Protein AF-A0A2D4JSM1-F1 (afdb_monomer)

InterPro domains:
  IPR006077 Vinculin/alpha-catenin [PF01044] (28-131)
  IPR017997 Vinculin [PTHR46180] (31-131)
  IPR036723 Alpha-catenin/vinculin-like superfamily [SSF47220] (31-131)

Foldseek 3Di:
DVLVVLLVVLLVCLVVDPLAPPVDVPLVVSVVNLVVSLVPDPDPLLVPQSVVLNVLLVVLSVLNNVLNVVCVVPVPDPVSVVSNVSSVVSSVVSSVSNVVSVVVVVVVVVVVVVVVVVVVVVVVVVPPDDD

Solvent-accessible surface area (backbone atoms only — not comparable to full-atom values): 7124 Å² total; per-residue (Å²): 117,70,66,60,58,53,48,52,50,39,55,66,49,60,75,63,71,67,53,76,58,97,76,50,63,63,57,53,50,42,52,48,56,50,53,52,46,46,72,69,52,85,54,66,64,48,47,63,58,41,56,61,21,50,52,38,28,53,56,12,40,52,30,34,41,50,15,51,55,42,37,72,76,36,81,79,46,63,69,27,52,53,30,38,52,53,11,55,53,28,35,56,51,16,50,48,48,41,52,49,48,50,50,54,52,54,51,53,53,52,52,52,54,54,51,52,51,53,56,51,53,61,54,57,74,69,61,88,70,90,129

Nearest PDB structures (foldseek):
  3zdl-assembly1_A  TM=9.771E-01  e=2.021E-09  Gallus gallus
  5y04-assembly1_A  TM=9.185E-01  e=4.020E-10  Mus musculus
  2gdc-assembly1_A  TM=9.795E-01  e=2.389E-09  Gallus gallus
  4ehp-assembly1_A  TM=9.132E-01  e=7.843E-10  Homo sapiens
  4e17-assembly1_A  TM=8.350E-01  e=1.447E-09  Gallus gallus

pLDDT: mean 75.31, std 18.37, range [34.16, 96.12]

Organism: NCBI:txid129467

Mean predicted aligned error: 10.37 Å

Structure (mmCIF, N/CA/C/O backbone):
data_AF-A0A2D4JSM1-F1
#
_entry.id   AF-A0A2D4JSM1-F1
#
loop_
_atom_site.group_PDB
_atom_site.id
_atom_site.type_symbol
_atom_site.label_atom_id
_atom_site.label_alt_id
_atom_site.label_comp_id
_atom_site.label_asym_id
_atom_site.label_entity_id
_atom_site.label_seq_id
_atom_site.pdbx_PDB_ins_code
_atom_site.Cartn_x
_atom_site.Cartn_y
_atom_site.Cartn_z
_atom_site.occupancy
_atom_site.B_iso_or_equiv
_atom_site.auth_seq_id
_atom_site.auth_comp_id
_atom_site.auth_asym_id
_atom_site.auth_atom_id
_atom_site.pdbx_PDB_model_num
ATOM 1 N N . THR A 1 1 ? -16.494 -11.659 7.382 1.00 42.12 1 THR A N 1
ATOM 2 C CA . THR A 1 1 ? -15.435 -12.692 7.491 1.00 42.12 1 THR A CA 1
ATOM 3 C C . THR A 1 1 ? -14.765 -13.015 6.158 1.00 42.12 1 THR A C 1
ATOM 5 O O . THR A 1 1 ? -13.553 -13.169 6.155 1.00 42.12 1 THR A O 1
ATOM 8 N N . TRP A 1 2 ? -15.475 -13.026 5.020 1.00 34.16 2 TRP A N 1
ATOM 9 C CA . TRP A 1 2 ? -14.873 -13.256 3.690 1.00 34.16 2 TRP A CA 1
ATOM 10 C C . TRP A 1 2 ? -13.898 -12.160 3.209 1.00 34.16 2 TRP A C 1
ATOM 12 O O . TRP A 1 2 ? -12.879 -12.486 2.608 1.00 34.16 2 TRP A O 1
ATOM 22 N N . GLY A 1 3 ? -14.140 -10.882 3.533 1.00 41.59 3 GLY A N 1
ATOM 23 C CA . GLY A 1 3 ? -13.252 -9.778 3.130 1.00 41.59 3 GLY A CA 1
ATOM 24 C C . GLY A 1 3 ? -11.845 -9.847 3.740 1.00 41.59 3 GLY A C 1
ATOM 25 O O . GLY A 1 3 ? -10.864 -9.630 3.047 1.00 41.59 3 GLY A O 1
ATOM 26 N N . ILE A 1 4 ? -11.722 -10.249 5.009 1.00 42.94 4 ILE A N 1
ATOM 27 C CA . ILE A 1 4 ? -10.427 -10.328 5.714 1.00 42.94 4 ILE A CA 1
ATOM 28 C C . ILE A 1 4 ? -9.549 -11.444 5.122 1.00 42.94 4 ILE A C 1
ATOM 30 O O . ILE A 1 4 ? -8.350 -11.259 4.930 1.00 42.94 4 ILE A O 1
ATOM 34 N N . LEU A 1 5 ? -10.150 -12.583 4.754 1.00 41.97 5 LEU A N 1
ATOM 35 C CA . LEU A 1 5 ? -9.430 -13.696 4.128 1.00 41.97 5 LEU A CA 1
ATOM 36 C C . LEU A 1 5 ? -9.008 -13.375 2.681 1.00 41.97 5 LEU A C 1
ATOM 38 O O . LEU A 1 5 ? -7.951 -13.823 2.236 1.00 41.97 5 LEU A O 1
ATOM 42 N N . ALA A 1 6 ? -9.812 -12.590 1.956 1.00 47.53 6 ALA A N 1
ATOM 43 C CA . ALA A 1 6 ? -9.485 -12.120 0.610 1.00 47.53 6 ALA A CA 1
ATOM 44 C C . ALA A 1 6 ? -8.323 -11.114 0.626 1.00 47.53 6 ALA A C 1
ATOM 46 O O . ALA A 1 6 ? -7.406 -11.227 -0.188 1.00 47.53 6 ALA A O 1
ATOM 47 N N . ILE A 1 7 ? -8.307 -10.198 1.598 1.00 49.59 7 ILE A N 1
ATOM 48 C CA . ILE A 1 7 ? -7.256 -9.181 1.726 1.00 49.59 7 ILE A CA 1
ATOM 49 C C . ILE A 1 7 ? -5.957 -9.794 2.250 1.00 49.59 7 ILE A C 1
ATOM 51 O O . ILE A 1 7 ? -4.897 -9.535 1.688 1.00 49.59 7 ILE A O 1
ATOM 55 N N . GLY A 1 8 ? -6.029 -10.696 3.235 1.00 46.78 8 GLY A N 1
ATOM 56 C CA . GLY A 1 8 ? -4.864 -11.458 3.694 1.00 46.78 8 GLY A CA 1
ATOM 57 C C . GLY A 1 8 ? -4.241 -12.310 2.581 1.00 46.78 8 GLY A C 1
ATOM 58 O O . GLY A 1 8 ? -3.019 -12.391 2.471 1.00 46.78 8 GLY A O 1
ATOM 59 N N . ARG A 1 9 ? -5.061 -12.886 1.687 1.00 47.53 9 ARG A N 1
ATOM 60 C CA . ARG A 1 9 ? -4.569 -13.580 0.482 1.00 47.53 9 ARG A CA 1
ATOM 61 C C . ARG A 1 9 ? -3.985 -12.632 -0.561 1.00 47.53 9 ARG A C 1
ATOM 63 O O . ARG A 1 9 ? -3.013 -13.018 -1.203 1.00 47.53 9 ARG A O 1
ATOM 70 N N . ALA A 1 10 ? -4.546 -11.436 -0.735 1.00 46.59 10 ALA A N 1
ATOM 71 C CA . ALA A 1 10 ? -3.988 -10.427 -1.631 1.00 46.59 10 ALA A CA 1
ATOM 72 C C . ALA A 1 10 ? -2.612 -9.965 -1.133 1.00 46.59 10 ALA A C 1
ATOM 74 O O . ALA A 1 10 ? -1.652 -9.964 -1.888 1.00 46.59 10 ALA A O 1
ATOM 75 N N . VAL A 1 11 ? -2.491 -9.691 0.163 1.00 46.28 11 VAL A N 1
ATOM 76 C CA . VAL A 1 11 ? -1.246 -9.318 0.840 1.00 46.28 11 VAL A CA 1
ATOM 77 C C . VAL A 1 11 ? -0.163 -10.400 0.728 1.00 46.28 11 VAL A C 1
ATOM 79 O O . VAL A 1 11 ? 0.953 -10.112 0.298 1.00 46.28 11 VAL A O 1
ATOM 82 N N . LEU A 1 12 ? -0.486 -11.655 1.065 1.00 41.25 12 LEU A N 1
ATOM 83 C CA . LEU A 1 12 ? 0.470 -12.772 1.006 1.00 41.25 12 LEU A CA 1
ATOM 84 C C . LEU A 1 12 ? 0.962 -13.055 -0.417 1.00 41.25 12 LEU A C 1
ATOM 86 O O . LEU A 1 12 ? 2.035 -13.621 -0.609 1.00 41.25 12 LEU A O 1
ATOM 90 N N . ARG A 1 13 ? 0.178 -12.676 -1.427 1.00 43.75 13 ARG A N 1
ATOM 91 C CA . ARG A 1 13 ? 0.495 -12.930 -2.829 1.00 43.75 13 ARG A CA 1
ATOM 92 C C . ARG A 1 13 ? 1.116 -11.690 -3.515 1.00 43.75 13 ARG A C 1
ATOM 94 O O . ARG A 1 13 ? 1.861 -11.874 -4.473 1.00 43.75 13 ARG A O 1
ATOM 101 N N . VAL A 1 14 ? 0.996 -10.487 -2.927 1.00 44.28 14 VAL A N 1
ATOM 102 C CA . VAL A 1 14 ? 1.841 -9.306 -3.229 1.00 44.28 14 VAL A CA 1
ATOM 103 C C . VAL A 1 14 ? 3.301 -9.530 -2.824 1.00 44.28 14 VAL A C 1
ATOM 105 O O . VAL A 1 14 ? 4.170 -8.969 -3.461 1.00 44.28 14 VAL A O 1
ATOM 108 N N . GLN A 1 15 ? 3.633 -10.382 -1.849 1.00 42.84 15 GLN A N 1
ATOM 109 C CA . GLN A 1 15 ? 5.045 -10.730 -1.585 1.00 42.84 15 GLN A CA 1
ATOM 110 C C . GLN A 1 15 ? 5.688 -11.578 -2.698 1.00 42.84 15 GLN A C 1
ATOM 112 O O . GLN A 1 15 ? 6.910 -11.652 -2.785 1.00 42.84 15 GLN A O 1
ATOM 117 N N . ASN A 1 16 ? 4.883 -12.186 -3.573 1.00 40.78 16 ASN A N 1
ATOM 118 C CA . ASN A 1 16 ? 5.334 -13.083 -4.638 1.00 40.78 16 ASN A CA 1
ATOM 119 C C . ASN A 1 16 ? 5.349 -12.358 -5.997 1.00 40.78 16 ASN A C 1
ATOM 121 O O . ASN A 1 16 ? 4.790 -12.837 -6.984 1.00 40.78 16 ASN A O 1
ATOM 125 N N . VAL A 1 17 ? 5.932 -11.153 -6.007 1.00 49.31 17 VAL A N 1
ATOM 126 C CA . VAL A 1 17 ? 5.973 -10.215 -7.137 1.00 49.31 17 VAL A CA 1
ATOM 127 C C . VAL A 1 17 ? 6.695 -10.825 -8.343 1.00 49.31 17 VAL A C 1
ATOM 129 O O . VAL A 1 17 ? 7.900 -10.660 -8.527 1.00 49.31 17 VAL A O 1
ATOM 132 N N . THR A 1 18 ? 5.944 -11.483 -9.218 1.00 48.41 18 THR A N 1
ATOM 133 C CA . THR A 1 18 ? 6.288 -11.592 -10.633 1.00 48.41 18 THR A CA 1
ATOM 134 C C . THR A 1 18 ? 5.891 -10.247 -11.261 1.00 48.41 18 THR A C 1
ATOM 136 O O . THR A 1 18 ? 4.728 -9.869 -11.293 1.00 48.41 18 THR A O 1
ATOM 139 N N . CYS A 1 19 ? 6.869 -9.404 -11.591 1.00 48.47 19 CYS A N 1
ATOM 140 C CA . CYS A 1 19 ? 6.656 -8.124 -12.300 1.00 48.47 19 CYS A CA 1
ATOM 141 C C . CYS A 1 19 ? 7.378 -8.081 -13.645 1.00 48.47 19 CYS A C 1
ATOM 143 O O . CYS A 1 19 ? 7.309 -7.084 -14.357 1.00 48.47 19 CYS A O 1
ATOM 145 N N . ILE A 1 20 ? 8.135 -9.132 -13.952 1.00 49.12 20 ILE A N 1
ATOM 146 C CA . ILE A 1 20 ? 9.159 -9.113 -14.995 1.00 49.12 20 ILE A CA 1
ATOM 147 C C . ILE A 1 20 ? 8.626 -9.671 -16.318 1.00 49.12 20 ILE A C 1
ATOM 149 O O . ILE A 1 20 ? 9.132 -9.316 -17.378 1.00 49.12 20 ILE A O 1
ATOM 153 N N . ASP A 1 21 ? 7.558 -10.468 -16.276 1.00 42.31 21 ASP A N 1
ATOM 154 C CA . ASP A 1 21 ? 6.856 -10.904 -17.475 1.00 42.31 21 ASP A CA 1
ATOM 155 C C . ASP A 1 21 ? 5.776 -9.875 -17.814 1.00 42.31 21 ASP A C 1
ATOM 157 O O . ASP A 1 21 ? 4.762 -9.771 -17.132 1.00 42.31 21 ASP A O 1
ATOM 161 N N . GLY A 1 22 ? 5.954 -9.116 -18.898 1.00 42.31 22 GLY A N 1
ATOM 162 C CA . GLY A 1 22 ? 5.004 -8.1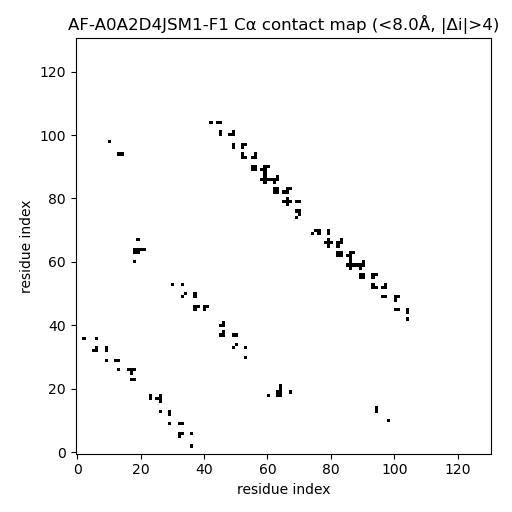04 -19.398 1.00 42.31 22 GLY A CA 1
ATOM 163 C C . GLY A 1 22 ? 3.609 -8.624 -19.804 1.00 42.31 22 GLY A C 1
ATOM 164 O O . GLY A 1 22 ? 2.887 -7.940 -20.521 1.00 42.31 22 GLY A O 1
ATOM 165 N N . ASN A 1 23 ? 3.229 -9.827 -19.366 1.00 41.41 23 ASN A N 1
ATOM 166 C CA . ASN A 1 23 ? 1.927 -10.469 -19.540 1.00 41.41 23 ASN A CA 1
ATOM 167 C C . ASN A 1 23 ? 1.213 -10.704 -18.189 1.00 41.41 23 ASN A C 1
ATOM 169 O O . ASN A 1 23 ? 0.282 -11.512 -18.105 1.00 41.41 23 ASN A O 1
ATOM 173 N N . ASP A 1 24 ? 1.677 -10.063 -17.108 1.00 47.84 24 ASP A N 1
ATOM 174 C CA . ASP A 1 24 ? 1.323 -10.471 -15.751 1.00 47.84 24 ASP A CA 1
ATOM 175 C C . ASP A 1 24 ? -0.107 -10.093 -15.335 1.00 47.84 24 ASP A C 1
ATOM 177 O O . ASP A 1 24 ? -0.395 -9.066 -14.712 1.00 47.84 24 ASP A O 1
ATOM 181 N N . LYS A 1 25 ? -1.038 -10.998 -15.640 1.00 42.88 25 LYS A N 1
ATOM 182 C CA . LYS A 1 25 ? -2.407 -10.985 -15.115 1.00 42.88 25 LYS A CA 1
ATOM 183 C C . LYS A 1 25 ? -2.433 -10.989 -13.576 1.00 42.88 25 LYS A C 1
ATOM 185 O O . LYS A 1 25 ? -3.448 -10.609 -13.000 1.00 42.88 25 LYS A O 1
ATOM 190 N N . ASN A 1 26 ? -1.353 -11.384 -12.891 1.00 41.44 26 ASN A N 1
ATOM 191 C CA . ASN A 1 26 ? -1.309 -11.508 -11.433 1.00 41.44 26 ASN A CA 1
ATOM 192 C C . ASN A 1 26 ? -1.106 -10.160 -10.713 1.00 41.44 26 ASN A C 1
ATOM 194 O O . ASN A 1 26 ? -1.721 -9.932 -9.671 1.00 41.44 26 ASN A O 1
ATOM 198 N N . ALA A 1 27 ? -0.323 -9.229 -11.272 1.00 47.31 27 ALA A N 1
ATOM 199 C CA . ALA A 1 27 ? -0.236 -7.856 -10.748 1.00 47.31 27 ALA A CA 1
ATOM 200 C C . ALA A 1 27 ? -1.591 -7.131 -10.873 1.00 47.31 27 ALA A C 1
ATOM 202 O O . ALA A 1 27 ? -2.056 -6.475 -9.938 1.00 47.31 27 ALA A O 1
ATOM 203 N N . SER A 1 28 ? -2.279 -7.351 -12.000 1.00 49.62 28 SER A N 1
ATOM 204 C CA . SER A 1 28 ? -3.657 -6.901 -12.223 1.00 49.62 28 SER A CA 1
ATOM 205 C C . SER A 1 28 ? -4.635 -7.503 -11.205 1.00 49.62 28 SER A C 1
ATOM 207 O O . SER A 1 28 ? -5.442 -6.766 -10.641 1.00 49.62 28 SER A O 1
ATOM 209 N N . LEU A 1 29 ? -4.530 -8.802 -10.903 1.00 44.72 29 LEU A N 1
ATOM 210 C CA . LEU A 1 29 ? -5.408 -9.486 -9.946 1.00 44.72 29 LEU A CA 1
ATOM 211 C C . LEU A 1 29 ? -5.285 -8.935 -8.514 1.00 44.72 29 LEU A C 1
ATOM 213 O O . LEU A 1 29 ? -6.299 -8.780 -7.840 1.00 44.72 29 LEU A O 1
ATOM 21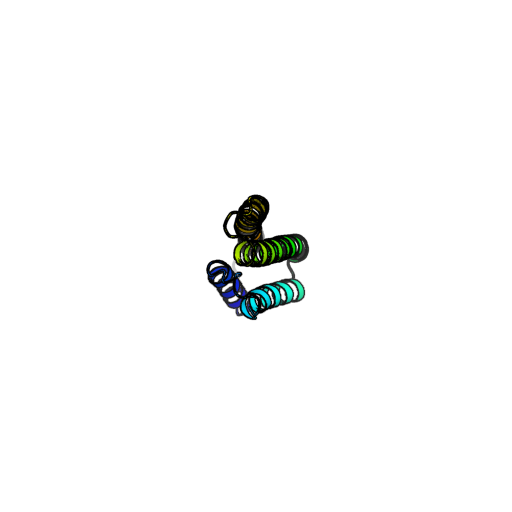7 N N . HIS A 1 30 ? -4.085 -8.590 -8.040 1.00 54.28 30 HIS A N 1
ATOM 218 C CA . HIS A 1 30 ? -3.918 -8.006 -6.698 1.00 54.28 30 HIS A CA 1
ATOM 219 C C . HIS A 1 30 ? -4.501 -6.607 -6.586 1.00 54.28 30 HIS A C 1
ATOM 221 O O . HIS A 1 30 ? -5.182 -6.284 -5.612 1.00 54.28 30 HIS A O 1
ATOM 227 N N . MET A 1 31 ? -4.257 -5.787 -7.603 1.00 58.53 31 MET A N 1
ATOM 228 C CA . MET A 1 31 ? -4.805 -4.443 -7.658 1.00 58.53 31 MET A CA 1
ATOM 229 C C . MET A 1 31 ? -6.331 -4.470 -7.809 1.00 58.53 31 MET A C 1
ATOM 231 O O . MET A 1 31 ? -7.011 -3.616 -7.246 1.00 58.53 31 MET A O 1
ATOM 235 N N . GLN A 1 32 ? -6.879 -5.471 -8.500 1.00 60.44 32 GLN A N 1
ATOM 236 C CA . GLN A 1 32 ? -8.318 -5.717 -8.584 1.00 60.44 32 GLN A CA 1
ATOM 237 C C . GLN A 1 32 ? -8.914 -6.009 -7.198 1.00 60.44 32 GLN A C 1
ATOM 239 O O . GLN A 1 32 ? -9.837 -5.315 -6.780 1.00 60.44 32 GLN A O 1
ATOM 244 N N . VAL A 1 33 ? -8.341 -6.957 -6.444 1.00 61.94 33 VAL A N 1
ATOM 245 C CA . VAL A 1 33 ? -8.813 -7.294 -5.083 1.00 61.94 33 VAL A CA 1
ATOM 246 C C . VAL A 1 33 ? -8.670 -6.100 -4.131 1.00 61.94 33 VAL A C 1
ATOM 248 O O . VAL A 1 33 ? -9.534 -5.843 -3.290 1.00 61.94 33 VAL A O 1
ATOM 251 N N . GLY A 1 34 ? -7.606 -5.318 -4.298 1.00 64.06 34 GLY A N 1
ATOM 252 C CA . GLY A 1 34 ? -7.412 -4.050 -3.610 1.00 64.06 34 GLY A CA 1
ATOM 253 C C . GLY A 1 34 ? -8.494 -3.010 -3.907 1.00 64.06 34 GLY A C 1
ATOM 254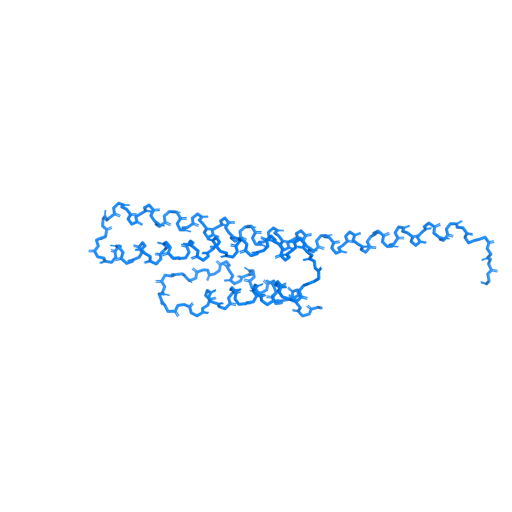 O O . GLY A 1 34 ? -9.079 -2.426 -2.994 1.00 64.06 34 GLY A O 1
ATOM 255 N N . LYS A 1 35 ? -8.820 -2.814 -5.188 1.00 66.44 35 LYS A N 1
ATOM 256 C CA . LYS A 1 35 ? -9.885 -1.904 -5.636 1.00 66.44 35 LYS A CA 1
ATOM 257 C C . LYS A 1 35 ? -11.263 -2.357 -5.143 1.00 66.44 35 LYS A C 1
ATOM 259 O O . LYS A 1 35 ? -12.039 -1.523 -4.679 1.00 66.44 35 LYS A O 1
ATOM 264 N N . GLU A 1 36 ? -11.547 -3.657 -5.158 1.00 69.25 36 GLU A N 1
ATOM 265 C CA . GLU A 1 36 ? -12.785 -4.230 -4.605 1.00 69.25 36 GLU A CA 1
ATOM 266 C C . GLU A 1 36 ? -12.894 -4.004 -3.089 1.00 69.25 36 GLU A C 1
ATOM 268 O O . GLU A 1 36 ? -13.967 -3.680 -2.573 1.00 69.25 36 GLU A O 1
ATOM 273 N N . THR A 1 37 ? -11.772 -4.090 -2.370 1.00 69.06 37 THR A N 1
ATOM 274 C CA . THR A 1 37 ? -11.703 -3.819 -0.925 1.00 69.06 37 THR A CA 1
ATOM 275 C C . THR A 1 37 ? -12.036 -2.362 -0.609 1.00 69.06 37 THR A C 1
ATOM 277 O O . THR A 1 37 ? -12.815 -2.086 0.303 1.00 69.06 37 THR A O 1
ATOM 280 N N . VAL A 1 38 ? -11.510 -1.418 -1.394 1.00 70.12 38 VAL A N 1
ATOM 281 C CA . VAL A 1 38 ? -11.812 0.015 -1.237 1.00 70.12 38 VAL A CA 1
ATOM 282 C C . VAL A 1 38 ? -13.290 0.308 -1.517 1.00 70.12 38 VAL A C 1
ATOM 284 O O . VAL A 1 38 ? -13.896 1.142 -0.844 1.00 70.12 38 VAL A O 1
ATOM 287 N N . GLN A 1 39 ? -13.902 -0.383 -2.479 1.00 71.75 39 GLN A N 1
ATOM 288 C CA . GLN A 1 39 ? -15.318 -0.180 -2.796 1.00 71.75 39 GLN A CA 1
ATOM 289 C C . GLN A 1 39 ? -16.252 -0.751 -1.724 1.00 71.75 39 GLN A C 1
ATOM 291 O O . GLN A 1 39 ? -17.280 -0.140 -1.430 1.00 71.75 39 GLN A O 1
ATOM 296 N N . THR A 1 40 ? -15.884 -1.881 -1.122 1.00 75.44 40 THR A N 1
ATOM 297 C CA . THR A 1 40 ? -16.747 -2.621 -0.185 1.00 75.44 40 THR A CA 1
ATOM 298 C C . THR A 1 40 ? -16.546 -2.251 1.284 1.00 75.44 40 THR A C 1
ATOM 300 O O . THR A 1 40 ? -17.438 -2.497 2.091 1.00 75.44 40 THR A O 1
ATOM 303 N N . THR A 1 41 ? -15.407 -1.661 1.659 1.00 77.25 41 THR A N 1
ATOM 304 C CA . THR A 1 41 ? -15.146 -1.278 3.055 1.00 77.25 41 THR A CA 1
ATOM 305 C C . THR A 1 41 ? -16.012 -0.097 3.513 1.00 77.25 41 THR A C 1
ATOM 307 O O . THR A 1 41 ? -16.382 0.768 2.724 1.00 77.25 41 THR A O 1
ATOM 310 N N . GLU A 1 42 ? -16.314 -0.022 4.807 1.00 79.94 42 GLU A N 1
ATOM 311 C CA . GLU A 1 42 ? -16.961 1.138 5.443 1.00 79.94 42 GLU A CA 1
ATOM 312 C C . GLU A 1 42 ? -15.944 2.068 6.130 1.00 79.94 42 GLU A C 1
ATOM 314 O O . GLU A 1 42 ? -16.271 3.204 6.484 1.00 79.94 42 GLU A O 1
ATOM 319 N N . ASP A 1 43 ? -14.699 1.604 6.301 1.00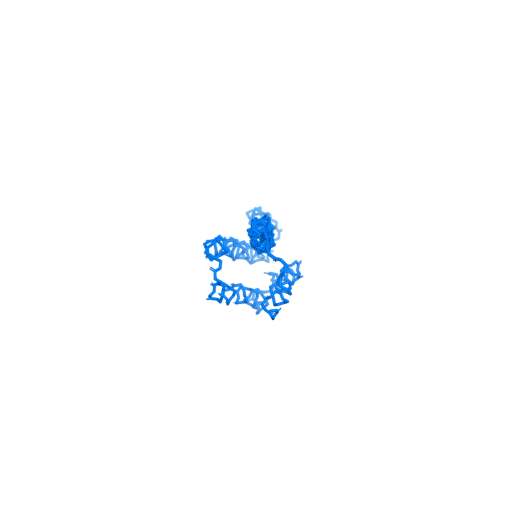 84.62 43 ASP A N 1
ATOM 320 C CA . ASP A 1 43 ? -13.612 2.378 6.903 1.00 84.62 43 ASP A CA 1
ATOM 321 C C . ASP A 1 43 ? -13.139 3.471 5.931 1.00 84.62 43 ASP A C 1
ATOM 323 O O . ASP A 1 43 ? -12.499 3.199 4.913 1.00 84.62 43 ASP A O 1
ATOM 327 N N . GLN A 1 44 ? -13.458 4.723 6.263 1.00 87.69 44 GLN A N 1
ATOM 328 C CA . GLN A 1 44 ? -13.128 5.894 5.448 1.00 87.69 44 GLN A CA 1
ATOM 329 C C . GLN A 1 44 ? -11.620 6.157 5.362 1.00 87.69 44 GLN A C 1
ATOM 331 O O . GLN A 1 44 ? -11.152 6.659 4.340 1.00 87.69 44 GLN A O 1
ATOM 336 N N . ILE A 1 45 ? -10.855 5.801 6.400 1.00 88.19 45 ILE A N 1
ATOM 337 C CA . ILE A 1 45 ? -9.393 5.943 6.404 1.00 88.19 45 ILE A CA 1
ATOM 338 C C . ILE A 1 45 ? -8.811 4.939 5.412 1.00 88.19 45 ILE A C 1
ATOM 340 O O . ILE A 1 45 ? -8.045 5.315 4.527 1.00 88.19 45 ILE A O 1
ATOM 344 N N . LEU A 1 46 ? -9.279 3.688 5.472 1.00 85.19 46 LEU A N 1
ATOM 345 C CA . LEU A 1 46 ? -8.875 2.650 4.524 1.00 85.19 46 LEU A CA 1
ATOM 346 C C . LEU A 1 46 ? -9.209 3.040 3.073 1.00 85.19 46 LEU A C 1
ATOM 348 O O . LEU A 1 46 ? -8.374 2.857 2.189 1.00 85.19 46 LEU A O 1
ATOM 352 N N . LYS A 1 47 ? -10.389 3.629 2.813 1.00 85.50 47 LYS A N 1
ATOM 353 C CA . LYS A 1 47 ? -10.749 4.105 1.461 1.00 85.50 47 LYS A CA 1
ATOM 354 C C . LYS A 1 47 ? -9.830 5.196 0.931 1.00 85.50 47 LYS A C 1
ATOM 356 O O . LYS A 1 47 ? -9.631 5.274 -0.278 1.00 85.50 47 LYS A O 1
ATOM 361 N N . ARG A 1 48 ? -9.326 6.057 1.813 1.00 87.94 48 ARG A N 1
ATOM 362 C CA . ARG A 1 48 ? -8.481 7.194 1.447 1.00 87.94 48 ARG A CA 1
ATOM 363 C C . ARG A 1 48 ? -7.024 6.782 1.246 1.00 87.94 48 ARG A C 1
ATOM 365 O O . ARG A 1 48 ? -6.405 7.228 0.285 1.00 87.94 48 ARG A O 1
ATOM 372 N N . ASP A 1 49 ? -6.499 5.940 2.131 1.00 86.19 49 ASP A N 1
ATOM 373 C CA . ASP A 1 49 ? -5.054 5.698 2.246 1.00 86.19 49 ASP A CA 1
ATOM 374 C C . ASP A 1 49 ? -4.573 4.505 1.414 1.00 86.19 49 ASP A C 1
ATOM 376 O O . ASP A 1 49 ? -3.424 4.462 0.975 1.00 86.19 49 ASP A O 1
ATOM 380 N N . MET A 1 50 ? -5.469 3.567 1.103 1.00 83.31 50 MET A N 1
ATOM 381 C CA . MET A 1 50 ? -5.130 2.394 0.302 1.00 83.31 50 MET A CA 1
ATOM 382 C C . MET A 1 50 ? -4.895 2.700 -1.201 1.00 83.31 50 MET A C 1
ATOM 384 O O . MET A 1 50 ? -3.947 2.151 -1.768 1.00 83.31 50 MET A O 1
ATOM 388 N N . PRO A 1 51 ? -5.668 3.578 -1.887 1.00 85.50 51 PRO A N 1
ATOM 389 C CA . PRO A 1 51 ? -5.450 3.875 -3.310 1.00 85.50 51 PRO A CA 1
ATOM 390 C C . PRO A 1 51 ? -4.068 4.456 -3.664 1.00 85.50 51 PRO A C 1
ATOM 392 O O . PRO A 1 51 ? -3.467 3.970 -4.626 1.00 85.50 51 PRO A O 1
ATOM 395 N N . PRO A 1 52 ? -3.511 5.437 -2.921 1.00 87.50 52 PRO A N 1
ATOM 396 C CA . PRO A 1 52 ? -2.158 5.937 -3.172 1.00 87.50 52 PRO A CA 1
ATOM 397 C C . PRO A 1 52 ? -1.085 4.844 -3.109 1.00 87.50 52 PRO A C 1
ATOM 399 O O . PRO A 1 52 ? -0.152 4.845 -3.916 1.00 87.50 52 PRO A O 1
ATOM 402 N N . ALA A 1 53 ? -1.233 3.883 -2.193 1.00 85.06 53 ALA A N 1
ATOM 403 C CA . ALA A 1 53 ? -0.301 2.772 -2.053 1.00 85.06 53 ALA A CA 1
ATOM 404 C C . ALA A 1 53 ? -0.357 1.821 -3.266 1.00 85.06 53 ALA A C 1
ATOM 406 O O . ALA A 1 53 ? 0.690 1.403 -3.761 1.00 85.06 53 ALA A O 1
ATOM 407 N N . PHE A 1 54 ? -1.545 1.569 -3.838 1.00 79.31 54 PHE A N 1
ATOM 408 C CA . PHE A 1 54 ? -1.665 0.820 -5.100 1.00 79.31 54 PHE A CA 1
ATOM 409 C C . PHE A 1 54 ? -0.993 1.528 -6.276 1.00 79.31 54 PHE A C 1
ATOM 411 O O . PHE A 1 54 ? -0.226 0.899 -7.002 1.00 79.31 54 PHE A O 1
ATOM 418 N N . ILE A 1 55 ? -1.231 2.833 -6.437 1.00 84.81 55 ILE A N 1
ATOM 419 C CA . ILE A 1 55 ? -0.627 3.628 -7.520 1.00 84.81 55 ILE A CA 1
ATOM 420 C C . ILE A 1 55 ? 0.903 3.581 -7.428 1.00 84.81 55 ILE A C 1
ATOM 422 O O . ILE A 1 55 ? 1.601 3.476 -8.436 1.00 84.81 55 ILE A O 1
ATOM 426 N N . LYS A 1 56 ? 1.447 3.624 -6.209 1.00 86.31 56 LYS A N 1
ATOM 427 C CA . LYS A 1 56 ? 2.890 3.533 -5.969 1.00 86.31 56 LYS A CA 1
ATOM 428 C C . LYS A 1 56 ? 3.470 2.189 -6.415 1.00 86.31 56 LYS A C 1
ATOM 430 O O . LYS A 1 56 ? 4.511 2.180 -7.070 1.00 86.31 56 LYS A O 1
ATOM 435 N N . VAL A 1 57 ? 2.788 1.081 -6.113 1.00 82.62 57 VAL A N 1
ATOM 436 C CA . VAL A 1 57 ? 3.177 -0.260 -6.584 1.00 82.62 57 VAL A CA 1
ATOM 437 C C . VAL A 1 57 ? 3.076 -0.347 -8.112 1.00 82.62 57 VAL A C 1
ATOM 439 O O . VAL A 1 57 ? 4.017 -0.802 -8.748 1.00 82.62 57 VAL A O 1
ATOM 442 N N . GLU A 1 58 ? 2.004 0.159 -8.725 1.00 80.88 58 GLU A N 1
ATOM 443 C CA . GLU A 1 58 ? 1.805 0.141 -10.186 1.00 80.88 58 GLU A CA 1
ATOM 444 C C . GLU A 1 58 ? 2.884 0.934 -10.945 1.00 80.88 58 GLU A C 1
ATOM 446 O O . GLU A 1 58 ? 3.478 0.450 -11.918 1.00 80.88 58 GLU A O 1
ATOM 451 N N . ASN A 1 59 ? 3.205 2.133 -10.458 1.00 86.12 59 ASN A N 1
ATOM 452 C CA . ASN A 1 59 ? 4.285 2.949 -11.010 1.00 86.12 59 ASN A CA 1
ATOM 453 C C . ASN A 1 59 ? 5.638 2.236 -10.890 1.00 86.12 59 ASN A C 1
ATOM 455 O O . ASN A 1 59 ? 6.461 2.288 -11.806 1.00 86.12 59 ASN A O 1
ATOM 459 N N . ALA A 1 60 ? 5.867 1.545 -9.774 1.00 86.12 60 ALA A N 1
ATOM 460 C CA . ALA A 1 60 ? 7.079 0.777 -9.550 1.00 86.12 60 ALA A CA 1
ATOM 461 C C . ALA A 1 60 ? 7.175 -0.448 -10.478 1.00 86.12 60 ALA A C 1
ATOM 463 O O . ALA A 1 60 ? 8.235 -0.672 -11.064 1.00 86.12 60 ALA A O 1
ATOM 464 N N . CYS A 1 61 ? 6.071 -1.172 -10.704 1.00 82.56 61 CYS A N 1
ATOM 465 C CA . CYS A 1 61 ? 5.994 -2.245 -11.703 1.00 82.56 61 CYS A CA 1
ATOM 466 C C . CYS A 1 61 ? 6.368 -1.725 -13.095 1.00 82.56 61 CYS A C 1
ATOM 468 O O . CYS A 1 61 ? 7.182 -2.328 -13.790 1.00 82.56 61 CYS A O 1
ATOM 470 N N . THR A 1 62 ? 5.823 -0.569 -13.484 1.00 85.00 62 THR A N 1
ATOM 471 C CA . THR A 1 62 ? 6.101 0.046 -14.791 1.00 85.00 62 THR A CA 1
ATOM 472 C C . THR A 1 62 ? 7.591 0.349 -14.963 1.00 85.00 62 THR A C 1
ATOM 474 O O . THR A 1 62 ? 8.165 0.042 -16.009 1.00 85.00 62 THR A O 1
ATOM 477 N N . LYS A 1 63 ? 8.250 0.871 -13.917 1.00 86.62 63 LYS A N 1
ATOM 478 C CA . LYS A 1 63 ? 9.706 1.088 -13.918 1.00 86.62 63 LYS A CA 1
ATOM 479 C C . LYS A 1 63 ? 10.495 -0.216 -14.077 1.00 86.62 63 LYS A C 1
ATOM 481 O O . LYS A 1 63 ? 11.484 -0.229 -14.804 1.00 86.62 63 LYS A O 1
ATOM 486 N N . LEU A 1 64 ? 10.062 -1.308 -13.440 1.00 83.19 64 LEU A N 1
ATOM 487 C CA . LEU A 1 64 ? 10.709 -2.621 -13.573 1.00 83.19 64 LEU A CA 1
ATOM 488 C C . LEU A 1 64 ? 10.590 -3.183 -14.995 1.00 83.19 64 LEU A C 1
ATOM 490 O O . LEU A 1 64 ? 11.575 -3.693 -15.527 1.00 83.19 64 LEU A O 1
ATOM 494 N N . VAL A 1 65 ? 9.425 -3.044 -15.637 1.00 83.81 65 VAL A N 1
ATOM 495 C CA . VAL A 1 65 ? 9.240 -3.462 -17.038 1.00 83.81 65 VAL A CA 1
ATOM 496 C C . VAL A 1 65 ? 10.128 -2.639 -17.975 1.00 83.81 65 VAL A C 1
ATOM 498 O O . VAL A 1 65 ? 10.784 -3.200 -18.851 1.00 83.81 65 VAL A O 1
ATOM 501 N N . GLN A 1 66 ? 10.204 -1.321 -17.767 1.00 86.88 66 GLN A N 1
ATOM 502 C CA . GLN A 1 66 ? 11.092 -0.446 -18.541 1.00 86.88 66 GLN A CA 1
ATOM 503 C C . GLN A 1 66 ? 12.566 -0.822 -18.346 1.00 86.88 66 GLN A C 1
ATOM 505 O O . GLN A 1 66 ? 13.292 -0.967 -19.329 1.00 86.88 66 GLN A O 1
ATOM 510 N N . ALA A 1 67 ? 12.997 -1.068 -17.104 1.00 86.06 67 ALA A N 1
ATOM 511 C CA . ALA A 1 67 ? 14.346 -1.548 -16.811 1.00 86.06 67 ALA A CA 1
ATOM 512 C C . ALA A 1 67 ? 14.652 -2.863 -17.542 1.00 86.06 67 ALA A C 1
ATOM 514 O O . ALA A 1 67 ? 15.712 -2.995 -18.150 1.00 86.06 67 ALA A O 1
ATOM 515 N N . ALA A 1 68 ? 13.717 -3.818 -17.534 1.00 84.69 68 ALA A N 1
ATOM 516 C CA . ALA A 1 68 ? 13.881 -5.101 -18.211 1.00 84.69 68 ALA A CA 1
ATOM 517 C C . ALA A 1 68 ? 14.025 -4.944 -19.737 1.00 84.69 68 ALA A C 1
ATOM 519 O O . ALA A 1 68 ? 14.903 -5.568 -20.332 1.00 84.69 68 ALA A O 1
ATOM 520 N N . GLN A 1 69 ? 13.224 -4.078 -20.367 1.00 88.06 69 GLN A N 1
ATOM 521 C CA . GLN A 1 69 ? 13.331 -3.777 -21.804 1.00 88.06 69 GLN A CA 1
ATOM 522 C C . GLN A 1 69 ? 14.673 -3.118 -22.156 1.00 88.06 69 GLN A C 1
ATOM 524 O O . GLN A 1 69 ? 15.309 -3.472 -23.153 1.00 88.06 69 GLN A O 1
ATOM 529 N N . MET A 1 70 ? 15.133 -2.186 -21.318 1.00 88.81 70 MET A N 1
ATOM 530 C CA . MET A 1 70 ? 16.430 -1.536 -21.499 1.00 88.81 70 MET A CA 1
ATOM 531 C C . MET A 1 70 ? 17.583 -2.536 -21.351 1.00 88.81 70 MET A C 1
ATOM 533 O O . MET A 1 70 ? 18.472 -2.546 -22.197 1.00 88.81 70 MET A O 1
ATOM 537 N N . LEU A 1 71 ? 17.539 -3.420 -20.347 1.00 86.25 71 LEU A N 1
ATOM 538 C CA . LEU A 1 71 ? 18.556 -4.458 -20.124 1.00 86.25 71 LEU A CA 1
ATOM 539 C C . LEU A 1 71 ? 18.559 -5.548 -21.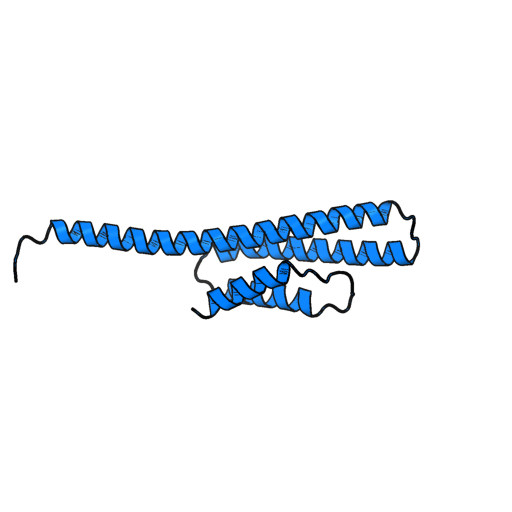204 1.00 86.25 71 LEU A C 1
ATOM 541 O O . LEU A 1 71 ? 19.613 -6.118 -21.475 1.00 86.25 71 LEU A O 1
ATOM 545 N N . GLN A 1 72 ? 17.412 -5.837 -21.832 1.00 88.31 72 GLN A N 1
ATOM 546 C CA . GLN A 1 72 ? 17.364 -6.718 -23.007 1.00 88.31 72 GLN A CA 1
ATOM 547 C C . GLN A 1 72 ? 18.117 -6.124 -24.201 1.00 88.31 72 GLN A C 1
ATOM 549 O O . GLN A 1 72 ? 18.740 -6.865 -24.956 1.00 88.31 72 GLN A O 1
ATOM 554 N N . THR A 1 73 ? 18.043 -4.802 -24.377 1.00 91.25 73 THR A N 1
ATOM 555 C CA . THR A 1 73 ? 18.675 -4.106 -25.508 1.00 91.25 73 THR A CA 1
ATOM 556 C C . THR A 1 73 ? 20.156 -3.835 -25.241 1.00 91.25 73 THR A C 1
ATOM 558 O O . THR A 1 73 ? 20.991 -4.038 -26.119 1.00 91.25 73 THR A O 1
ATOM 561 N N . ASP A 1 74 ? 20.484 -3.396 -24.026 1.00 91.44 74 ASP A N 1
ATOM 562 C CA . ASP A 1 74 ? 21.844 -3.124 -23.564 1.00 91.44 74 ASP A CA 1
ATOM 563 C C . ASP A 1 74 ? 22.037 -3.635 -22.119 1.00 91.44 74 ASP A C 1
ATOM 565 O O . ASP A 1 74 ? 21.631 -2.969 -21.156 1.00 91.44 74 ASP A O 1
ATOM 569 N N . PRO A 1 75 ? 22.706 -4.790 -21.937 1.00 90.75 75 PRO A N 1
ATOM 570 C CA . PRO A 1 75 ? 22.952 -5.383 -20.621 1.00 90.75 75 PRO A CA 1
ATOM 571 C C . PRO A 1 75 ? 23.787 -4.519 -19.660 1.00 90.75 75 PRO A C 1
ATOM 573 O O . PRO A 1 75 ? 23.788 -4.763 -18.447 1.00 90.75 75 PRO A O 1
ATOM 576 N N . TYR A 1 76 ? 24.516 -3.522 -20.168 1.00 92.12 76 TYR A N 1
ATOM 577 C CA . TYR A 1 76 ? 25.375 -2.647 -19.364 1.00 92.12 76 TYR A CA 1
ATOM 578 C C . TYR A 1 76 ? 24.785 -1.248 -19.166 1.00 92.12 76 TYR A C 1
ATOM 580 O O . TYR A 1 76 ? 25.442 -0.390 -18.570 1.00 92.12 76 TYR A O 1
ATOM 588 N N . SER A 1 77 ? 23.532 -1.041 -19.583 1.00 92.31 77 SER A N 1
ATOM 589 C CA . SER A 1 77 ? 22.822 0.227 -19.448 1.00 92.31 77 SER A CA 1
ATOM 590 C C . SER A 1 77 ? 22.738 0.669 -17.984 1.00 92.31 77 SER A C 1
ATOM 592 O O . SER A 1 77 ? 22.038 0.074 -17.160 1.00 92.31 77 SER A O 1
ATOM 594 N N . VAL A 1 78 ? 23.458 1.743 -17.651 1.00 93.75 78 VAL A N 1
ATOM 595 C CA . VAL A 1 78 ? 23.414 2.372 -16.321 1.00 93.75 78 VAL A CA 1
ATOM 596 C C . VAL A 1 78 ? 22.015 2.922 -16.001 1.00 93.75 78 VAL A C 1
ATOM 598 O O . VAL A 1 78 ? 21.514 2.595 -14.926 1.00 93.75 78 VAL A O 1
ATOM 601 N N . PRO A 1 79 ? 21.318 3.635 -16.917 1.00 93.19 79 PRO A N 1
ATOM 602 C CA . PRO A 1 79 ? 19.948 4.087 -16.668 1.00 93.19 79 PRO A CA 1
ATOM 603 C C . PRO A 1 79 ? 18.993 2.944 -16.317 1.00 93.19 79 PRO A C 1
ATOM 605 O O . PRO A 1 79 ? 18.151 3.087 -15.435 1.00 93.19 79 PRO A O 1
ATOM 608 N N . ALA A 1 80 ? 19.142 1.779 -16.954 1.00 91.62 80 ALA A N 1
ATOM 609 C CA . ALA A 1 80 ? 18.295 0.630 -16.659 1.00 91.62 80 ALA A CA 1
ATOM 610 C C . ALA A 1 80 ? 18.464 0.131 -15.214 1.00 91.62 80 ALA A C 1
ATOM 612 O O . ALA A 1 80 ? 17.494 -0.293 -14.583 1.00 91.62 80 ALA A O 1
ATOM 613 N N . ARG A 1 81 ? 19.680 0.223 -14.660 1.00 91.94 81 ARG A N 1
ATOM 614 C CA . ARG A 1 81 ? 19.954 -0.124 -13.257 1.00 91.94 81 ARG A CA 1
ATOM 615 C C . ARG A 1 81 ? 19.292 0.859 -12.296 1.00 91.94 81 ARG A C 1
ATOM 617 O O . ARG A 1 81 ? 18.742 0.412 -11.293 1.00 91.94 81 ARG A O 1
ATOM 624 N N . ASP A 1 82 ? 19.273 2.152 -12.619 1.00 95.06 82 ASP A N 1
ATOM 625 C CA . ASP A 1 82 ? 18.566 3.156 -11.812 1.00 95.06 82 ASP A CA 1
ATOM 626 C C . ASP A 1 82 ? 17.056 2.878 -11.786 1.00 95.06 82 ASP A C 1
ATOM 628 O O . ASP A 1 82 ? 16.457 2.823 -10.710 1.00 95.06 82 ASP A O 1
ATOM 632 N N . TYR A 1 83 ? 16.449 2.586 -12.944 1.00 90.62 83 TYR A N 1
ATOM 633 C CA . TYR A 1 83 ? 15.0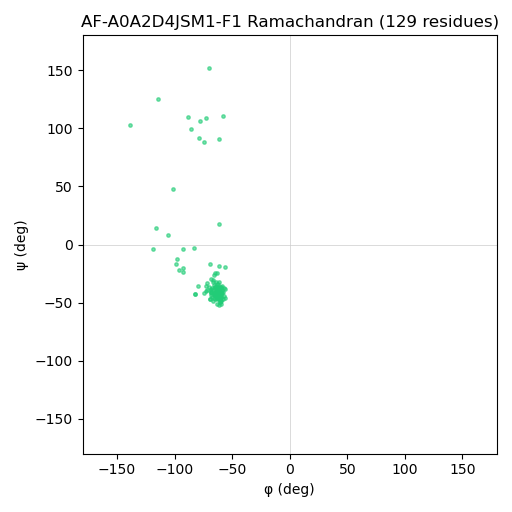39 2.177 -13.026 1.00 90.62 83 TYR A CA 1
ATOM 634 C C . TYR A 1 83 ? 14.753 0.887 -12.245 1.00 90.62 83 TYR A C 1
ATOM 636 O O . TYR A 1 83 ? 13.715 0.787 -11.586 1.00 90.62 83 TYR A O 1
ATOM 644 N N . LEU A 1 84 ? 15.668 -0.087 -12.276 1.00 85.94 84 LEU A N 1
ATOM 645 C CA . LEU A 1 84 ? 15.541 -1.338 -11.526 1.00 85.94 84 LEU A CA 1
ATOM 646 C C . LEU A 1 84 ? 15.571 -1.099 -10.010 1.00 85.94 84 LEU A C 1
ATOM 648 O O . LEU A 1 84 ? 14.764 -1.677 -9.276 1.00 85.94 84 LEU A O 1
ATOM 652 N N . ILE A 1 85 ? 16.477 -0.241 -9.534 1.00 91.88 85 ILE A N 1
ATOM 653 C CA . ILE A 1 85 ? 16.606 0.113 -8.114 1.00 91.88 85 ILE A CA 1
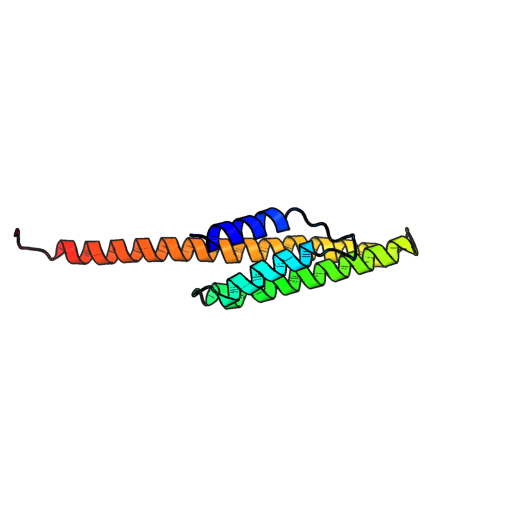ATOM 654 C C . ILE A 1 85 ? 15.367 0.881 -7.648 1.00 91.88 85 ILE A C 1
ATOM 656 O O . ILE A 1 85 ? 14.766 0.524 -6.631 1.00 91.88 85 ILE A O 1
ATOM 660 N N . ASP A 1 86 ? 14.960 1.899 -8.401 1.00 93.12 86 ASP A N 1
ATOM 661 C CA . ASP A 1 86 ? 13.777 2.705 -8.108 1.00 93.12 86 ASP A CA 1
ATOM 662 C C . ASP A 1 86 ? 12.495 1.873 -8.113 1.00 93.12 86 ASP A C 1
ATOM 664 O O . ASP A 1 86 ? 11.662 2.013 -7.214 1.00 93.12 86 ASP A O 1
ATOM 668 N N . GLY A 1 87 ? 12.338 1.000 -9.110 1.00 86.88 87 GLY A N 1
ATOM 669 C CA . GLY A 1 87 ? 11.218 0.070 -9.198 1.00 86.88 87 GLY A CA 1
ATOM 670 C C . GLY A 1 87 ? 11.194 -0.871 -7.996 1.00 86.88 87 GLY A C 1
ATOM 671 O O . GLY A 1 87 ? 10.188 -0.962 -7.299 1.00 86.88 87 GLY A O 1
ATOM 672 N N . SER A 1 88 ? 12.325 -1.490 -7.660 1.00 87.06 88 SER A N 1
ATOM 673 C CA . SER A 1 88 ? 12.410 -2.416 -6.520 1.00 87.06 88 SER A CA 1
ATOM 674 C C . SER A 1 88 ? 12.079 -1.729 -5.188 1.00 87.06 88 SER A C 1
ATOM 676 O O . SER A 1 88 ? 11.310 -2.257 -4.382 1.00 87.06 88 SER A O 1
ATOM 678 N N . ARG A 1 89 ? 12.603 -0.516 -4.966 1.00 89.44 89 ARG A N 1
ATOM 679 C CA . ARG A 1 89 ? 12.286 0.302 -3.781 1.00 89.44 89 ARG A CA 1
ATOM 680 C C . ARG A 1 89 ? 10.813 0.697 -3.740 1.00 89.44 89 ARG A C 1
ATOM 682 O O . ARG A 1 89 ? 10.197 0.643 -2.676 1.00 89.44 89 ARG A O 1
ATOM 689 N N . GLY A 1 90 ? 10.252 1.080 -4.885 1.00 88.12 90 GLY A N 1
ATOM 690 C CA . GLY A 1 90 ? 8.848 1.453 -5.016 1.00 88.12 90 GLY A CA 1
ATOM 691 C C . GLY A 1 90 ? 7.901 0.303 -4.672 1.00 88.12 90 GLY A C 1
ATOM 692 O O . GLY A 1 90 ? 6.947 0.523 -3.929 1.00 88.12 90 GLY A O 1
ATOM 693 N N . ILE A 1 91 ? 8.205 -0.921 -5.121 1.00 83.44 91 ILE A N 1
ATOM 694 C CA . ILE A 1 91 ? 7.432 -2.127 -4.788 1.00 83.44 91 ILE A CA 1
ATOM 695 C C . ILE A 1 91 ? 7.469 -2.411 -3.288 1.00 83.44 91 ILE A C 1
ATOM 697 O O . ILE A 1 91 ? 6.410 -2.571 -2.679 1.00 83.44 91 ILE A O 1
ATOM 701 N N . LEU A 1 92 ? 8.662 -2.448 -2.680 1.00 86.12 92 LEU A N 1
ATOM 702 C CA . LEU A 1 92 ? 8.795 -2.709 -1.242 1.00 86.12 92 LEU A CA 1
ATO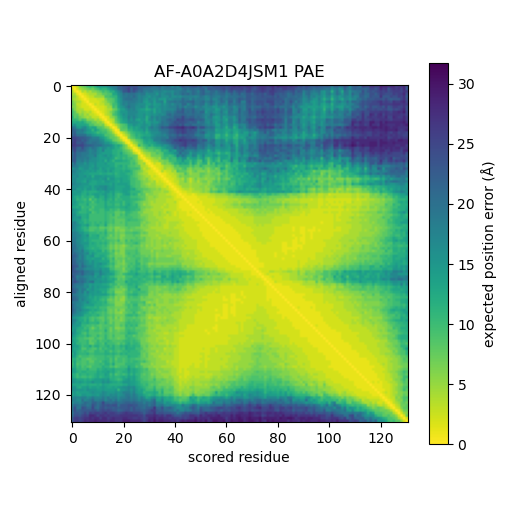M 703 C C . LEU A 1 92 ? 8.049 -1.657 -0.422 1.00 86.12 92 LEU A C 1
ATOM 705 O O . LEU A 1 92 ? 7.279 -1.997 0.473 1.00 86.12 92 LEU A O 1
ATOM 709 N N . SER A 1 93 ? 8.254 -0.381 -0.749 1.00 89.50 93 SER A N 1
ATOM 710 C CA . SER A 1 93 ? 7.632 0.710 -0.008 1.00 89.50 93 SER A CA 1
ATOM 711 C C . SER A 1 93 ? 6.116 0.742 -0.205 1.00 89.50 93 SER A C 1
ATOM 713 O O . SER A 1 93 ? 5.398 0.839 0.779 1.00 89.50 93 SER A O 1
ATOM 715 N N . GLY A 1 94 ? 5.614 0.595 -1.434 1.00 86.56 94 GLY A N 1
ATOM 716 C CA . GLY A 1 94 ? 4.171 0.564 -1.691 1.00 86.56 94 GLY A CA 1
ATOM 717 C C . GLY A 1 94 ? 3.480 -0.651 -1.065 1.00 86.56 94 GLY A C 1
ATOM 718 O O . GLY A 1 94 ? 2.384 -0.527 -0.526 1.00 86.56 94 GLY A O 1
ATOM 719 N N . THR A 1 95 ? 4.143 -1.811 -1.050 1.00 83.62 95 THR A N 1
ATOM 720 C CA . THR A 1 95 ? 3.639 -3.005 -0.350 1.00 83.62 95 THR A CA 1
ATOM 721 C C . THR A 1 95 ? 3.599 -2.791 1.159 1.00 83.62 95 THR A C 1
ATOM 723 O O . THR A 1 95 ? 2.619 -3.162 1.801 1.00 83.62 95 THR A O 1
ATOM 726 N N . SER A 1 96 ? 4.637 -2.174 1.731 1.00 87.44 96 SER A N 1
ATOM 727 C CA . SER A 1 96 ? 4.661 -1.814 3.151 1.00 87.44 96 SER A CA 1
ATOM 728 C C . SER A 1 96 ? 3.517 -0.862 3.502 1.00 87.44 96 SER A C 1
ATOM 730 O O . SER A 1 96 ? 2.824 -1.091 4.488 1.00 87.44 96 SER A O 1
ATOM 732 N N . ASP A 1 97 ? 3.275 0.161 2.679 1.00 87.44 97 ASP A N 1
ATOM 733 C CA . ASP A 1 97 ? 2.182 1.118 2.881 1.00 87.44 97 ASP A CA 1
ATOM 734 C C . ASP A 1 97 ? 0.813 0.405 2.849 1.00 87.44 97 ASP A C 1
ATOM 736 O O . ASP A 1 97 ? -0.034 0.641 3.712 1.00 87.44 97 ASP A O 1
ATOM 740 N N . LEU A 1 98 ? 0.607 -0.530 1.910 1.00 82.06 98 LEU A N 1
ATOM 741 C CA . LEU A 1 98 ? -0.613 -1.349 1.836 1.00 82.06 98 LEU A CA 1
ATOM 742 C C . LEU A 1 98 ? -0.816 -2.211 3.086 1.00 82.06 98 LEU A C 1
ATOM 744 O O . LEU A 1 98 ? -1.919 -2.257 3.634 1.00 82.06 98 LEU A O 1
ATOM 748 N N . LEU A 1 99 ? 0.247 -2.888 3.523 1.00 84.50 99 LEU A N 1
ATOM 749 C CA . LEU A 1 99 ? 0.251 -3.741 4.709 1.00 84.50 99 LEU A CA 1
ATOM 750 C C . LEU A 1 99 ? -0.112 -2.963 5.971 1.00 84.50 99 LEU A C 1
ATOM 752 O O . LEU A 1 99 ? -0.983 -3.394 6.722 1.00 84.50 99 LEU A O 1
ATOM 756 N N . LEU A 1 100 ? 0.525 -1.810 6.170 1.00 89.12 100 LEU A N 1
ATOM 757 C CA . LEU A 1 100 ? 0.293 -0.951 7.328 1.00 89.12 100 LEU A CA 1
ATOM 758 C C . LEU A 1 100 ? -1.124 -0.378 7.319 1.00 89.12 100 LEU A C 1
ATOM 760 O O . LEU A 1 100 ? -1.826 -0.470 8.319 1.00 89.12 100 LEU A O 1
ATOM 764 N N . THR A 1 101 ? -1.589 0.130 6.175 1.00 86.69 101 THR A N 1
ATOM 765 C CA . THR A 1 101 ? -2.949 0.684 6.067 1.00 86.69 101 THR A CA 1
ATOM 766 C C . THR A 1 101 ? -4.008 -0.372 6.398 1.00 86.69 101 THR A C 1
ATOM 768 O O . THR A 1 101 ? -5.029 -0.073 7.026 1.00 86.69 101 THR A O 1
ATOM 771 N N . PHE A 1 102 ? -3.772 -1.620 5.980 1.00 83.38 102 PHE A N 1
ATOM 772 C CA . PHE A 1 102 ? -4.653 -2.734 6.305 1.00 83.38 102 PHE A CA 1
ATOM 773 C C . PHE A 1 102 ? -4.596 -3.110 7.790 1.00 83.38 102 PHE A C 1
ATOM 775 O O . PHE A 1 102 ? -5.646 -3.241 8.418 1.00 83.38 102 PHE A O 1
ATOM 782 N N . ASP A 1 103 ? -3.396 -3.238 8.357 1.00 87.69 103 ASP A N 1
ATOM 783 C CA . ASP A 1 103 ? -3.204 -3.559 9.774 1.00 87.69 103 ASP A CA 1
ATOM 784 C C . ASP A 1 103 ? -3.881 -2.523 10.683 1.00 87.69 103 ASP A C 1
ATOM 786 O O . ASP A 1 103 ? -4.682 -2.867 11.554 1.00 87.69 103 ASP A O 1
ATOM 790 N N . GLU A 1 104 ? -3.688 -1.235 10.398 1.00 89.62 104 GLU A N 1
ATOM 791 C CA . GLU A 1 104 ? -4.342 -0.158 11.137 1.00 89.62 104 GLU A CA 1
ATOM 792 C C . GLU A 1 104 ? -5.877 -0.246 11.080 1.00 89.62 104 GLU A C 1
ATOM 794 O O . GLU A 1 104 ? -6.556 0.067 12.063 1.00 89.62 104 GLU A O 1
ATOM 799 N N . ALA A 1 105 ? -6.449 -0.680 9.952 1.00 86.88 105 ALA A N 1
ATOM 800 C CA . ALA A 1 105 ? -7.893 -0.873 9.826 1.00 86.88 105 ALA A CA 1
ATOM 801 C C . ALA A 1 105 ? -8.403 -2.019 10.709 1.00 86.88 105 ALA A C 1
ATOM 803 O O . ALA A 1 105 ? -9.467 -1.896 11.325 1.00 86.88 105 ALA A O 1
ATOM 804 N N . GLU A 1 106 ? -7.651 -3.115 10.823 1.00 86.00 106 GLU A N 1
ATOM 805 C CA . GLU A 1 106 ? -7.993 -4.213 11.733 1.00 86.00 106 GLU A CA 1
ATOM 806 C C . GLU A 1 106 ? -7.851 -3.790 13.202 1.00 86.00 106 GLU A C 1
ATOM 808 O O . GLU A 1 106 ? -8.758 -4.033 14.005 1.00 86.00 106 GLU A O 1
ATOM 813 N N . VAL A 1 107 ? -6.792 -3.052 13.550 1.00 94.62 107 VAL A N 1
ATOM 814 C CA . VAL A 1 107 ? -6.614 -2.493 14.901 1.00 94.62 107 VAL A CA 1
ATOM 815 C C . VAL A 1 107 ? -7.774 -1.559 15.269 1.00 94.62 107 VAL A C 1
ATOM 817 O O . VAL A 1 107 ? -8.311 -1.642 16.378 1.00 94.62 107 VAL A O 1
ATOM 820 N N . ARG A 1 108 ? -8.252 -0.722 14.337 1.00 93.12 108 ARG A N 1
ATOM 821 C CA . ARG A 1 108 ? -9.434 0.135 14.559 1.00 93.12 108 ARG A CA 1
ATOM 822 C C . ARG A 1 108 ? -10.701 -0.667 14.865 1.00 93.12 108 ARG A C 1
ATOM 824 O O . ARG A 1 108 ? -11.497 -0.233 15.703 1.00 93.12 108 ARG A O 1
ATOM 831 N N . LYS A 1 109 ? -10.897 -1.834 14.240 1.00 89.81 109 LYS A N 1
ATOM 832 C CA . LYS A 1 109 ? -12.037 -2.720 14.548 1.00 89.81 109 LYS A CA 1
ATOM 833 C C . LYS A 1 109 ? -11.956 -3.253 15.975 1.00 89.81 109 LYS A C 1
ATOM 835 O O . LYS A 1 109 ? -12.962 -3.215 16.681 1.00 89.81 109 LYS A O 1
ATOM 840 N N . ILE A 1 110 ? -10.772 -3.682 16.413 1.00 93.69 110 ILE A N 1
ATOM 841 C CA . ILE A 1 110 ? -10.547 -4.159 17.787 1.00 93.69 110 ILE A CA 1
ATOM 842 C C . ILE A 1 110 ? -10.859 -3.042 18.787 1.00 93.69 110 ILE A C 1
ATOM 844 O O . ILE A 1 110 ? -11.654 -3.238 19.705 1.00 93.69 110 ILE A O 1
ATOM 848 N N . ILE A 1 111 ? -10.312 -1.842 18.566 1.00 94.69 111 ILE A N 1
ATOM 849 C CA . ILE A 1 111 ? -10.557 -0.680 19.433 1.00 94.69 111 ILE A CA 1
ATOM 850 C C . ILE A 1 111 ? -12.054 -0.358 19.522 1.00 94.69 111 ILE A C 1
ATOM 852 O O . ILE A 1 111 ? -12.543 -0.050 20.608 1.00 94.69 111 ILE A O 1
ATOM 856 N N . ARG A 1 112 ? -12.799 -0.441 18.410 1.00 92.94 112 ARG A N 1
ATOM 857 C CA . ARG A 1 112 ? -14.252 -0.203 18.402 1.00 92.94 112 ARG A CA 1
ATOM 858 C C . ARG A 1 112 ? -14.996 -1.189 19.309 1.00 92.94 112 ARG A C 1
ATOM 860 O O . ARG A 1 112 ? -15.863 -0.757 20.061 1.00 92.94 112 ARG A O 1
ATOM 867 N N . VAL A 1 113 ? -14.642 -2.475 19.275 1.00 94.38 113 VAL A N 1
ATOM 868 C CA . VAL A 1 113 ? -15.244 -3.489 20.161 1.00 94.38 113 VAL A CA 1
ATOM 869 C C . VAL A 1 113 ? -14.895 -3.211 21.623 1.00 94.38 113 VAL A C 1
ATOM 871 O O . VAL A 1 113 ? -15.787 -3.190 22.467 1.00 94.38 113 VAL A O 1
ATOM 874 N N . CYS A 1 114 ? -13.625 -2.925 21.925 1.00 96.12 114 CYS A N 1
ATOM 875 C CA . CYS A 1 114 ? -13.194 -2.615 23.290 1.00 96.12 114 CYS A CA 1
ATOM 876 C C . CYS A 1 114 ? -13.917 -1.389 23.867 1.00 96.12 114 CYS A C 1
ATOM 878 O O . CYS A 1 114 ? -14.337 -1.416 25.020 1.00 96.12 114 CYS A O 1
ATOM 880 N N . LYS A 1 115 ? -14.108 -0.331 23.066 1.00 94.50 115 LYS A N 1
ATOM 881 C CA . LYS A 1 115 ? -14.870 0.857 23.484 1.00 94.50 115 LYS A CA 1
ATOM 882 C C . LYS A 1 115 ? -16.330 0.531 23.799 1.00 94.50 115 LYS A C 1
ATOM 884 O O . LYS A 1 115 ? -16.826 0.990 24.817 1.00 94.50 115 LYS A O 1
ATOM 889 N N . GLY A 1 116 ? -16.976 -0.311 22.991 1.00 92.81 116 GLY A N 1
ATOM 890 C CA . GLY A 1 116 ? -18.345 -0.756 23.266 1.00 92.81 116 GLY A CA 1
ATOM 891 C C . GLY A 1 116 ? -18.466 -1.539 24.578 1.00 92.81 116 GLY A C 1
ATOM 892 O O . GLY A 1 116 ? -19.416 -1.338 25.327 1.00 92.81 116 GLY A O 1
ATOM 893 N N . ILE A 1 117 ? -17.479 -2.385 24.902 1.00 93.62 117 ILE A N 1
ATOM 894 C CA . ILE A 1 117 ? -17.440 -3.094 26.195 1.00 93.62 117 ILE A CA 1
ATOM 895 C C . ILE A 1 117 ? -17.266 -2.103 27.352 1.00 93.62 117 ILE A C 1
ATOM 897 O O . ILE A 1 117 ? -17.953 -2.228 28.361 1.00 93.62 117 ILE A O 1
ATOM 901 N N . LEU A 1 118 ? -16.383 -1.108 27.211 1.00 92.69 118 LEU A N 1
ATOM 902 C CA . LEU A 1 118 ? -16.193 -0.072 28.233 1.00 92.69 118 LEU A CA 1
ATOM 903 C C . LEU A 1 118 ? -17.480 0.724 28.482 1.00 92.69 118 LEU A C 1
ATOM 905 O O . LEU A 1 118 ? -17.853 0.916 29.634 1.00 92.69 118 LEU A O 1
ATOM 909 N N . GLU A 1 119 ? -18.186 1.132 27.426 1.00 90.88 119 GLU A N 1
ATOM 910 C CA . GLU A 1 119 ? -19.486 1.806 27.542 1.00 90.88 119 GLU A CA 1
ATOM 911 C C . GLU A 1 119 ? -20.520 0.912 28.246 1.00 90.88 119 GLU A C 1
ATOM 913 O O . GLU A 1 119 ? -21.219 1.369 29.150 1.00 90.88 119 GLU A O 1
ATOM 918 N N . TYR A 1 120 ? -20.572 -0.382 27.920 1.00 88.56 120 TYR A N 1
ATOM 919 C CA . TYR A 1 120 ? -21.483 -1.319 28.584 1.00 88.56 120 TYR A CA 1
ATOM 920 C C . TYR A 1 120 ? -21.184 -1.486 30.083 1.00 88.56 120 TYR A C 1
ATOM 922 O O . TYR A 1 120 ? -22.106 -1.506 30.898 1.00 88.56 120 TYR A O 1
ATOM 930 N N . LEU A 1 121 ? -19.904 -1.558 30.465 1.00 87.19 121 LEU A N 1
ATOM 931 C CA . LEU A 1 121 ? -19.500 -1.648 31.872 1.00 87.19 121 LEU A CA 1
ATOM 932 C C . LEU A 1 121 ? -19.946 -0.421 32.678 1.00 87.19 121 LEU A C 1
ATOM 934 O O . LEU A 1 121 ? -20.403 -0.585 33.805 1.00 87.19 121 LEU A O 1
ATOM 938 N N . THR A 1 122 ? -19.899 0.784 32.095 1.00 85.06 122 THR A N 1
ATOM 939 C CA . THR A 1 122 ? -20.382 1.993 32.790 1.00 85.06 122 THR A CA 1
ATOM 940 C C . THR A 1 122 ? -21.882 1.961 33.077 1.00 85.06 122 THR A C 1
ATOM 942 O O . THR A 1 122 ? -22.317 2.477 34.100 1.00 85.06 122 THR A O 1
ATOM 945 N N . VAL A 1 123 ? -22.686 1.326 32.215 1.00 84.81 123 VAL A N 1
ATOM 946 C CA . VAL A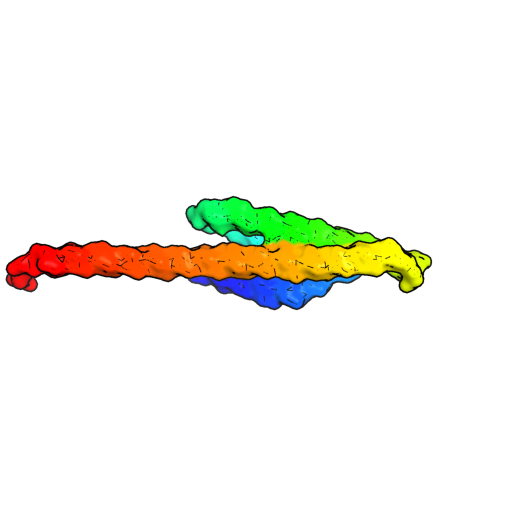 1 123 ? -24.127 1.149 32.462 1.00 84.81 123 VAL A CA 1
ATOM 947 C C . VAL A 1 123 ? -24.361 0.119 33.564 1.00 84.81 123 VAL A C 1
ATOM 949 O O . VAL A 1 123 ? -25.227 0.324 34.410 1.00 84.81 123 VAL A O 1
ATOM 952 N N . ALA A 1 124 ? -23.576 -0.962 33.584 1.00 77.94 124 ALA A N 1
ATOM 953 C CA . ALA A 1 124 ? -23.691 -2.016 34.589 1.00 77.94 124 ALA A CA 1
ATOM 954 C C . ALA A 1 124 ? -23.438 -1.513 36.024 1.00 77.94 124 ALA A C 1
ATOM 956 O O . ALA A 1 124 ? -24.075 -2.009 36.948 1.00 77.94 124 ALA A O 1
ATOM 957 N N . GLU A 1 125 ? -22.575 -0.510 36.219 1.00 72.56 125 GLU A N 1
ATOM 958 C CA . GLU A 1 125 ? -22.348 0.109 37.538 1.00 72.56 125 GLU A CA 1
ATOM 959 C C . GLU A 1 125 ? -23.581 0.841 38.095 1.00 72.56 125 GLU A C 1
ATOM 961 O O . GLU A 1 125 ? -23.705 0.989 39.308 1.00 72.56 125 GLU A O 1
ATOM 966 N N . VAL A 1 126 ? -24.505 1.282 37.235 1.00 75.75 126 VAL A N 1
ATOM 967 C CA . VAL A 1 126 ? -25.704 2.053 37.623 1.00 75.75 126 VAL A CA 1
ATOM 968 C C . VAL A 1 126 ? -26.920 1.142 37.859 1.00 75.75 126 VAL A C 1
ATOM 970 O O . VAL A 1 126 ? -27.986 1.601 38.271 1.00 75.75 126 VAL A O 1
ATOM 973 N N . VAL A 1 127 ? -26.795 -0.166 37.619 1.00 74.44 127 VAL A N 1
ATOM 974 C CA . VAL A 1 127 ? -27.886 -1.120 37.853 1.00 74.44 127 VAL A CA 1
ATOM 975 C C . VAL A 1 127 ? -27.964 -1.449 39.349 1.00 74.44 127 VAL A C 1
ATOM 977 O O . VAL A 1 127 ? -27.315 -2.366 39.840 1.00 74.44 127 VAL A O 1
ATOM 980 N N . GLU A 1 128 ? -28.782 -0.691 40.081 1.00 66.12 128 GLU A N 1
ATOM 981 C CA . GLU A 1 128 ? -29.025 -0.873 41.525 1.00 66.12 128 GLU A CA 1
ATOM 982 C C . GLU A 1 128 ? -30.089 -1.941 41.854 1.00 66.12 128 GLU A C 1
ATOM 984 O O . GLU A 1 128 ? -30.351 -2.221 43.024 1.00 66.12 128 GLU A O 1
ATOM 989 N N . THR A 1 129 ? -30.729 -2.549 40.849 1.00 65.19 129 THR A N 1
ATOM 990 C CA . THR A 1 129 ? -31.862 -3.467 41.055 1.00 65.19 129 THR A CA 1
ATOM 991 C C . THR A 1 129 ? -31.519 -4.893 40.634 1.00 65.19 129 THR A C 1
ATOM 993 O O . THR A 1 129 ? -31.077 -5.140 39.515 1.00 65.19 129 THR A O 1
ATOM 996 N N . MET A 1 130 ? -31.709 -5.838 41.561 1.00 61.22 130 MET A N 1
ATOM 997 C CA . MET A 1 130 ? -31.723 -7.271 41.269 1.00 61.22 130 MET A CA 1
ATOM 998 C C . MET A 1 130 ? -33.149 -7.633 40.838 1.00 61.22 130 MET A C 1
ATOM 1000 O O . MET A 1 130 ? -34.022 -7.761 41.698 1.00 61.22 130 MET A O 1
ATOM 1004 N N . GLU A 1 131 ? -33.394 -7.736 39.532 1.00 59.22 131 GLU A N 1
ATOM 1005 C CA . GLU A 1 131 ? -34.521 -8.526 39.005 1.00 59.22 131 GLU A CA 1
ATOM 1006 C C . GLU A 1 131 ? -34.132 -10.006 38.900 1.00 59.22 131 GLU A C 1
ATOM 1008 O O . GLU A 1 131 ? -32.986 -10.295 38.477 1.00 59.22 131 GLU A O 1
#

Radius of gyration: 21.51 Å; Cα contacts (8 Å, |Δi|>4): 97; chains: 1; bounding box: 60×21×67 Å

Sequence (131 aa):
TWGILAIGRAVLRVQNVTCIDGNDKNASLHMQVGKETVQTTEDQILKRDMPPAFIKVENACTKLVQAAQMLQTDPYSVPARDYLIDGSRGILSGTSDLLLTFDEAEVRKIIRVCKGILEYLTVAEVVETME

Secondary structure (DSSP, 8-state):
-HHHHHHHHHHHHHTS---SSTT-HHHHHHHHHHHHHHHH---HHHHHHHHHHHHHHHHHHHHHHHHHHHHHH-TT-HHHHHHHHHHHHHHHHHHHHHHHHHHHHHHHHHHHHHHHHHHHHHHHTT-----